Protein AF-A0A4V1SLF8-F1 (afdb_monomer_lite)

Foldseek 3Di:
DDDPDDDDDPVCLVVVLVVVQVVCVVVVPLDDDDPPPVNLVVPVPDDGPHPDRDDDDDDADADPVVVVVCVVVVHDDDDRPPDRDHD

Sequence (87 aa):
MKIPYMYFEKDDLSKLILLLYRQLIAWKISVLTVYNPEIAAYILKNPSPALYKKQISREYLASKTIVAALKAANKNLQDGDGDCAFT

Secondary structure (DSSP, 8-state):
---------GGGHHHHHHHHHHHHHHTT-S------HHHHHHHHHS--S-S------------HHHHHHHHHTT-----SS------

Radius of gyration: 15.27 Å; chains: 1; bounding box: 28×29×41 Å

Structure (mmCIF, N/CA/C/O backbone):
data_AF-A0A4V1SLF8-F1
#
_entry.id   AF-A0A4V1SLF8-F1
#
loop_
_atom_site.group_PDB
_atom_site.id
_atom_site.type_symbol
_atom_site.label_atom_id
_atom_site.label_alt_id
_atom_site.label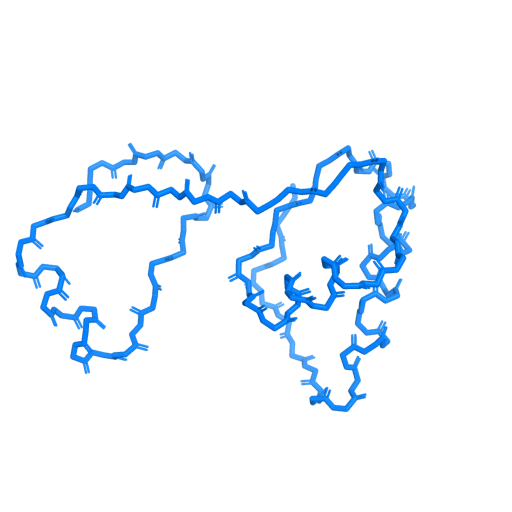_comp_id
_atom_site.label_asym_id
_atom_site.label_entity_id
_atom_site.label_seq_id
_atom_site.pdbx_PDB_ins_code
_atom_site.Cartn_x
_atom_site.Cartn_y
_atom_site.Cartn_z
_atom_site.occupancy
_atom_site.B_iso_or_equiv
_atom_site.auth_seq_id
_atom_site.auth_comp_id
_atom_site.auth_asym_id
_atom_site.auth_atom_id
_atom_site.pdbx_PDB_model_num
ATOM 1 N N . MET A 1 1 ? -8.275 9.517 -9.223 1.00 67.69 1 MET A N 1
ATOM 2 C CA . MET A 1 1 ? -8.966 8.380 -9.874 1.00 67.69 1 MET A CA 1
ATOM 3 C C . MET A 1 1 ? -8.891 7.177 -8.949 1.00 67.69 1 MET A C 1
ATOM 5 O O . MET A 1 1 ? -7.830 6.963 -8.377 1.00 67.69 1 MET A O 1
ATOM 9 N N . LYS A 1 2 ? -9.989 6.435 -8.770 1.00 73.06 2 LYS A N 1
ATOM 10 C CA . LYS A 1 2 ? -10.072 5.292 -7.847 1.00 73.06 2 LYS A CA 1
ATOM 11 C C . LYS A 1 2 ? -10.508 4.048 -8.624 1.00 73.06 2 LYS A C 1
ATOM 13 O O . LYS A 1 2 ? -11.337 4.163 -9.522 1.00 73.06 2 LYS A O 1
ATOM 18 N N . ILE A 1 3 ? -9.952 2.887 -8.283 1.00 76.62 3 ILE A N 1
ATOM 19 C CA . ILE A 1 3 ? -10.421 1.583 -8.768 1.00 76.62 3 ILE A CA 1
ATOM 20 C C . ILE A 1 3 ? -11.194 0.965 -7.600 1.00 76.62 3 ILE A C 1
ATOM 22 O O . ILE A 1 3 ? -10.552 0.479 -6.671 1.00 76.62 3 ILE A O 1
ATOM 26 N N . PRO A 1 4 ? -12.536 1.054 -7.579 1.00 69.44 4 PRO A N 1
ATOM 27 C CA . PRO A 1 4 ? -13.316 0.647 -6.413 1.00 69.44 4 PRO A CA 1
ATOM 28 C C . PRO A 1 4 ? -13.246 -0.865 -6.188 1.00 69.44 4 PRO A C 1
ATOM 30 O O . PRO A 1 4 ? -13.035 -1.305 -5.064 1.00 69.44 4 PRO A O 1
ATOM 33 N N . TYR A 1 5 ? -13.357 -1.653 -7.262 1.00 74.88 5 TYR A N 1
ATOM 34 C CA . TYR A 1 5 ? -13.263 -3.108 -7.217 1.00 74.88 5 TYR A CA 1
ATOM 35 C C . TYR A 1 5 ? -12.622 -3.637 -8.496 1.00 74.88 5 TYR A C 1
ATOM 37 O O . TYR A 1 5 ? -12.816 -3.082 -9.579 1.00 74.88 5 TYR A O 1
ATOM 45 N N . MET A 1 6 ? -11.873 -4.727 -8.363 1.00 78.88 6 MET A N 1
ATOM 46 C CA . MET A 1 6 ? -11.378 -5.513 -9.484 1.00 78.88 6 MET A CA 1
ATOM 47 C C . MET A 1 6 ? -11.372 -6.986 -9.090 1.00 78.88 6 MET A C 1
ATOM 49 O O . MET A 1 6 ? -10.947 -7.328 -7.987 1.00 78.88 6 MET A O 1
ATOM 53 N N . TYR A 1 7 ? -11.838 -7.836 -9.999 1.00 85.12 7 TYR A N 1
ATOM 54 C CA . TYR A 1 7 ? -11.858 -9.284 -9.837 1.00 85.12 7 TYR A CA 1
ATOM 55 C C . TYR A 1 7 ? -10.827 -9.894 -10.779 1.00 85.12 7 TYR A C 1
ATOM 57 O O . TYR A 1 7 ? -10.760 -9.523 -11.950 1.00 85.12 7 TYR A O 1
ATOM 65 N N . PHE A 1 8 ? -10.005 -10.788 -10.248 1.00 87.12 8 PHE A N 1
ATOM 66 C CA . PHE A 1 8 ? -8.964 -11.501 -10.976 1.00 87.12 8 PHE A CA 1
ATOM 67 C C . PHE A 1 8 ? -8.677 -12.815 -10.248 1.00 87.12 8 PHE A C 1
ATOM 69 O O . PHE A 1 8 ? -8.868 -12.907 -9.032 1.00 87.12 8 PHE A O 1
ATOM 76 N N . GLU A 1 9 ? -8.226 -13.821 -10.989 1.00 90.75 9 GLU A N 1
ATOM 77 C CA . GLU A 1 9 ? -7.766 -15.074 -10.397 1.00 90.75 9 GLU A CA 1
ATOM 78 C C . GLU A 1 9 ? -6.441 -14.849 -9.667 1.00 90.75 9 GLU A C 1
ATOM 80 O O . GLU A 1 9 ? -5.613 -14.046 -10.100 1.00 90.75 9 GLU A O 1
ATOM 85 N N . LYS A 1 10 ? -6.205 -15.563 -8.562 1.00 85.50 10 LYS A N 1
ATOM 86 C CA . LYS A 1 10 ? -4.982 -15.375 -7.755 1.00 85.50 10 LYS A CA 1
ATOM 87 C C . LYS A 1 10 ? -3.702 -15.552 -8.576 1.00 85.50 10 LYS A C 1
ATOM 89 O O . LYS A 1 10 ? -2.750 -14.791 -8.407 1.00 85.50 10 LYS A O 1
ATOM 94 N N . ASP A 1 11 ? -3.716 -16.496 -9.510 1.00 91.69 11 ASP A N 1
ATOM 95 C CA . ASP A 1 11 ? -2.579 -16.798 -10.383 1.00 91.69 11 ASP A CA 1
ATOM 96 C C . ASP A 1 11 ? -2.276 -15.667 -11.386 1.00 91.69 11 ASP A C 1
ATOM 98 O O . ASP A 1 11 ? -1.177 -15.590 -11.939 1.00 91.69 11 ASP A O 1
ATOM 102 N N . ASP A 1 12 ? -3.211 -14.729 -11.573 1.00 94.06 12 ASP A N 1
ATOM 103 C CA . ASP A 1 12 ? -3.073 -13.580 -12.467 1.00 94.06 12 ASP A CA 1
ATOM 104 C C . ASP A 1 12 ? -2.547 -12.313 -11.772 1.00 94.06 12 ASP A C 1
ATOM 106 O O . ASP A 1 12 ? -2.473 -11.253 -12.404 1.00 94.06 12 ASP A O 1
ATOM 110 N N . LEU A 1 13 ? -2.118 -12.393 -10.504 1.00 92.50 13 LEU A N 1
ATOM 111 C CA . LEU A 1 13 ? -1.584 -11.241 -9.763 1.00 92.50 13 LEU A CA 1
ATOM 112 C C . LEU A 1 13 ? -0.479 -10.507 -10.542 1.00 92.50 13 LEU A C 1
ATOM 114 O O . LEU A 1 13 ? -0.486 -9.282 -10.629 1.00 92.50 13 LEU A O 1
ATOM 118 N N . SER A 1 14 ? 0.453 -11.226 -11.166 1.00 92.56 14 SER A N 1
ATOM 119 C CA . SER A 1 14 ? 1.538 -10.605 -11.940 1.00 92.56 14 SER A CA 1
ATOM 120 C C . SER A 1 14 ? 1.026 -9.818 -13.158 1.00 92.56 14 SER A C 1
ATOM 122 O O . SER A 1 14 ? 1.499 -8.709 -13.427 1.00 92.56 14 SER A O 1
ATOM 124 N N . LYS A 1 15 ? 0.013 -10.343 -13.861 1.00 93.81 15 LYS A N 1
ATOM 125 C CA . LYS A 1 15 ? -0.633 -9.683 -15.010 1.00 93.81 15 LYS A CA 1
ATOM 126 C C . LYS A 1 15 ? -1.408 -8.446 -14.571 1.00 93.81 15 LYS A C 1
ATOM 128 O O . LYS A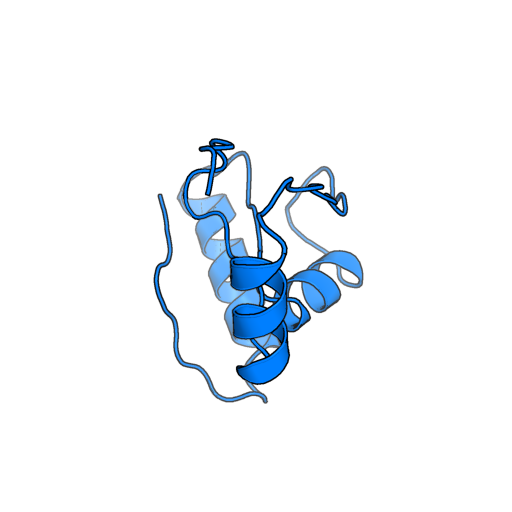 1 15 ? -1.335 -7.411 -15.234 1.00 93.81 15 LYS A O 1
ATOM 133 N N . LEU A 1 16 ? -2.094 -8.531 -13.432 1.00 93.38 16 LEU A N 1
ATOM 134 C CA . LEU A 1 16 ? -2.760 -7.392 -12.810 1.00 93.38 16 LEU A CA 1
ATOM 135 C C . LEU A 1 16 ? -1.769 -6.260 -12.524 1.00 93.38 16 LEU A C 1
ATOM 137 O O . LEU A 1 16 ? -2.019 -5.107 -12.876 1.00 93.38 16 LEU A O 1
ATOM 141 N N . ILE A 1 17 ? -0.633 -6.575 -11.902 1.00 94.31 17 ILE A N 1
ATOM 142 C CA . ILE A 1 17 ? 0.389 -5.571 -11.586 1.00 94.31 17 ILE A CA 1
ATOM 143 C C . ILE A 1 17 ? 0.926 -4.918 -12.862 1.00 94.31 17 ILE A C 1
ATOM 145 O O . ILE A 1 17 ? 1.077 -3.695 -12.909 1.00 94.31 17 ILE A O 1
ATOM 149 N N . LEU A 1 18 ? 1.143 -5.699 -13.922 1.00 95.00 18 LEU A N 1
ATOM 150 C CA . LEU A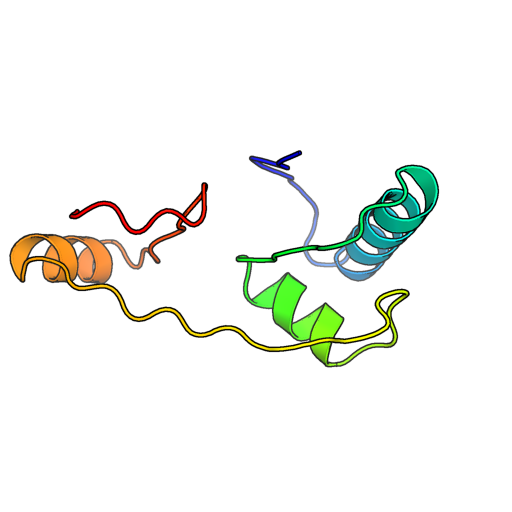 1 18 ? 1.566 -5.164 -15.215 1.00 95.00 18 LEU A CA 1
ATOM 151 C C . LEU A 1 18 ? 0.520 -4.213 -15.818 1.00 95.00 18 LEU A C 1
ATOM 153 O O . LEU A 1 18 ? 0.881 -3.152 -16.334 1.00 95.00 18 LEU A O 1
ATOM 157 N N . LEU A 1 19 ? -0.770 -4.550 -15.713 1.00 93.38 19 LEU A N 1
ATOM 158 C CA . LEU A 1 19 ? -1.864 -3.671 -16.129 1.00 93.38 19 LEU A CA 1
ATOM 159 C C . LEU A 1 19 ? -1.846 -2.353 -15.344 1.00 93.38 19 LEU A C 1
ATOM 161 O O . LEU A 1 19 ? -1.927 -1.284 -15.950 1.00 93.38 19 LEU A O 1
ATOM 165 N N . LEU A 1 20 ? -1.676 -2.412 -14.019 1.00 92.69 20 LEU A N 1
ATOM 166 C CA . LEU A 1 20 ? -1.565 -1.218 -13.175 1.00 92.69 20 LEU A CA 1
ATOM 167 C C . LEU A 1 20 ? -0.365 -0.353 -13.579 1.00 92.69 20 LEU A C 1
ATOM 169 O O . LEU A 1 20 ? -0.496 0.864 -13.681 1.00 92.69 20 LEU A O 1
ATOM 173 N N . TYR A 1 21 ? 0.790 -0.955 -13.864 1.00 94.62 21 TYR A N 1
ATOM 174 C CA . TYR A 1 21 ? 1.988 -0.226 -14.297 1.00 94.62 21 TYR A CA 1
ATOM 175 C C . TYR A 1 21 ? 1.818 0.428 -15.661 1.00 94.62 21 TYR A C 1
ATOM 177 O O . TYR A 1 21 ? 2.157 1.602 -15.827 1.00 94.62 21 TYR A O 1
ATOM 185 N N . ARG A 1 22 ? 1.229 -0.289 -16.622 1.00 95.00 22 ARG A N 1
ATOM 186 C CA . ARG A 1 22 ? 0.840 0.299 -17.907 1.00 95.00 22 ARG A CA 1
ATOM 187 C C . ARG A 1 22 ? -0.067 1.504 -17.682 1.00 95.00 22 ARG A C 1
ATOM 189 O O . ARG A 1 22 ? 0.107 2.529 -18.339 1.00 95.00 22 ARG A O 1
ATOM 196 N N . GLN A 1 23 ? -0.995 1.396 -16.733 1.00 92.12 23 GLN A N 1
ATOM 197 C CA . GLN A 1 23 ? -1.949 2.453 -16.461 1.00 92.12 23 GLN A CA 1
ATOM 198 C C . GLN A 1 23 ? -1.323 3.687 -15.811 1.00 92.12 23 GLN A C 1
ATOM 200 O O . GLN A 1 23 ? -1.631 4.810 -16.212 1.00 92.12 23 GLN A O 1
ATOM 205 N N . LEU A 1 24 ? -0.407 3.474 -14.861 1.00 92.50 24 LEU A N 1
ATOM 206 C CA . LEU A 1 24 ? 0.396 4.524 -14.236 1.00 92.50 24 LEU A CA 1
ATOM 207 C C . LEU A 1 24 ? 1.116 5.379 -15.277 1.00 92.50 24 LEU A C 1
ATOM 209 O O . LEU A 1 24 ? 1.045 6.605 -15.229 1.00 92.50 24 LEU A O 1
ATOM 213 N N . ILE A 1 25 ? 1.776 4.719 -16.230 1.00 93.81 25 ILE A N 1
ATOM 214 C CA . ILE A 1 25 ? 2.566 5.377 -17.273 1.00 93.81 25 ILE A CA 1
ATOM 215 C C . ILE A 1 25 ? 1.645 6.088 -18.267 1.00 93.81 25 ILE A C 1
ATOM 217 O O . ILE A 1 25 ? 1.824 7.277 -18.531 1.00 93.81 25 ILE A O 1
ATOM 221 N N . ALA A 1 26 ? 0.635 5.384 -18.790 1.00 95.12 26 ALA A N 1
ATOM 222 C CA . ALA A 1 26 ? -0.263 5.920 -19.812 1.00 95.12 26 ALA A CA 1
ATOM 223 C C . ALA A 1 26 ? -1.034 7.155 -19.327 1.00 95.12 26 ALA A C 1
ATOM 225 O O . ALA A 1 26 ? -1.251 8.091 -20.093 1.00 95.12 26 ALA A O 1
ATOM 226 N N . TRP A 1 27 ? -1.433 7.168 -18.053 1.00 93.81 27 TRP A N 1
ATOM 227 C CA . TRP A 1 27 ? -2.185 8.274 -17.456 1.00 93.81 27 TRP A CA 1
ATOM 228 C C . TRP A 1 27 ? -1.316 9.262 -16.679 1.00 93.81 27 TRP A C 1
ATOM 230 O O . TRP A 1 27 ? -1.859 10.187 -16.079 1.00 93.81 27 TRP A O 1
ATOM 240 N N . LYS A 1 28 ? 0.016 9.107 -16.706 1.00 92.94 28 LYS A N 1
ATOM 241 C CA . LYS A 1 28 ? 0.969 9.981 -15.998 1.00 92.94 28 LYS A CA 1
ATOM 242 C C . LYS A 1 28 ? 0.604 10.161 -14.516 1.00 92.94 28 LYS A C 1
ATOM 244 O O . LYS A 1 28 ? 0.673 11.262 -13.973 1.00 92.94 28 LYS A O 1
ATOM 249 N N . ILE A 1 29 ? 0.182 9.075 -13.867 1.00 91.06 29 ILE A N 1
ATOM 250 C CA . ILE A 1 29 ? -0.186 9.084 -12.448 1.00 91.06 29 ILE A CA 1
ATOM 251 C C . ILE A 1 29 ? 1.086 9.276 -11.617 1.00 91.06 29 ILE A C 1
ATOM 253 O O . ILE A 1 29 ? 2.020 8.483 -11.713 1.00 91.06 29 ILE A O 1
ATOM 257 N N . SER A 1 30 ? 1.107 10.309 -10.773 1.00 90.81 30 SER A N 1
ATOM 258 C CA . SER A 1 30 ? 2.248 10.634 -9.908 1.00 90.81 30 SER A CA 1
ATOM 259 C C . SER A 1 30 ? 2.296 9.810 -8.619 1.00 90.81 30 SER A C 1
ATOM 261 O O . SER A 1 30 ? 3.378 9.573 -8.086 1.00 90.81 30 SER A O 1
ATOM 263 N N . VAL A 1 31 ? 1.139 9.374 -8.109 1.00 89.94 31 VAL A N 1
ATOM 264 C CA . VAL A 1 31 ? 1.014 8.653 -6.835 1.00 89.94 31 VAL A CA 1
ATOM 265 C C . VAL A 1 31 ? 0.013 7.510 -6.967 1.00 89.94 31 VAL A C 1
ATOM 267 O O . VAL A 1 31 ? -1.112 7.706 -7.424 1.00 89.94 31 VAL A O 1
ATOM 270 N N . LEU A 1 32 ? 0.414 6.321 -6.513 1.00 89.88 32 LEU A N 1
ATOM 271 C CA . LEU A 1 32 ? -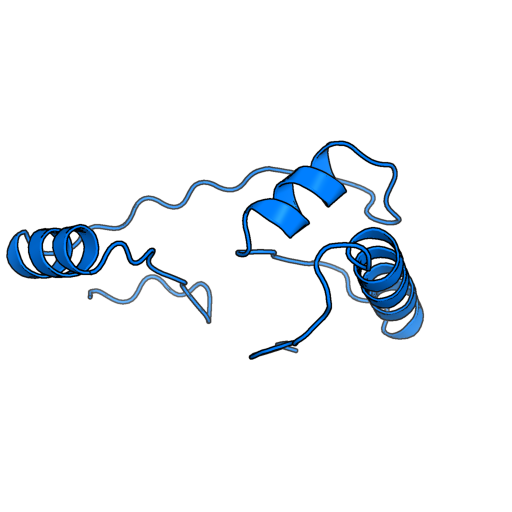0.461 5.165 -6.339 1.00 89.88 32 LEU A CA 1
ATOM 272 C C . LEU A 1 32 ? -0.460 4.733 -4.879 1.00 89.88 32 LEU A C 1
ATOM 274 O O . LEU A 1 32 ? 0.581 4.383 -4.325 1.00 89.88 32 LEU A O 1
ATOM 278 N N . THR A 1 33 ? -1.651 4.702 -4.294 1.00 88.62 33 THR A N 1
ATOM 279 C CA . THR A 1 33 ? -1.893 4.173 -2.954 1.00 88.62 33 THR A CA 1
ATOM 280 C C . THR A 1 33 ? -2.625 2.845 -3.082 1.00 88.62 33 THR A C 1
ATOM 282 O O . THR A 1 33 ? -3.645 2.757 -3.763 1.00 88.62 33 THR A O 1
ATOM 285 N N . VAL A 1 34 ? -2.093 1.802 -2.446 1.00 87.62 34 VAL A N 1
ATOM 286 C CA . VAL A 1 34 ? -2.634 0.440 -2.511 1.00 87.62 34 VAL A CA 1
ATOM 287 C C . VAL A 1 34 ? -2.989 -0.022 -1.105 1.00 87.62 34 VAL A C 1
ATOM 289 O O . VAL A 1 34 ? -2.122 -0.069 -0.238 1.00 87.62 34 VAL A O 1
ATOM 292 N N . TYR A 1 35 ? -4.254 -0.390 -0.900 1.00 83.94 35 TYR A N 1
ATOM 293 C CA . TYR A 1 35 ? -4.765 -0.883 0.386 1.00 83.94 35 TYR A CA 1
ATOM 294 C C . TYR A 1 35 ? -4.854 -2.410 0.454 1.00 83.94 35 TYR A C 1
ATOM 296 O O . TYR A 1 35 ? -4.878 -2.981 1.542 1.00 83.94 35 TYR A O 1
ATOM 304 N N . ASN A 1 36 ? -4.899 -3.091 -0.696 1.00 85.88 36 ASN A N 1
ATOM 305 C CA . ASN A 1 36 ? -4.875 -4.547 -0.725 1.00 85.88 36 ASN A CA 1
ATOM 306 C C . ASN A 1 36 ? -3.466 -5.045 -0.327 1.00 85.88 36 ASN A C 1
ATOM 308 O O . ASN A 1 36 ? -2.494 -4.696 -1.004 1.00 85.88 36 ASN A O 1
ATOM 312 N N . PRO A 1 37 ? -3.336 -5.855 0.742 1.00 86.50 37 PRO A N 1
ATOM 313 C CA . PRO A 1 37 ? -2.036 -6.224 1.298 1.00 86.50 37 PRO A CA 1
ATOM 314 C C . PRO A 1 37 ? -1.213 -7.121 0.368 1.00 86.50 37 PRO A C 1
ATOM 316 O O . PRO A 1 37 ? 0.009 -7.011 0.346 1.00 86.50 37 PRO A O 1
ATOM 319 N N . GLU A 1 38 ? -1.861 -7.975 -0.423 1.00 89.88 38 GLU A N 1
ATOM 320 C CA . GLU A 1 38 ? -1.195 -8.882 -1.362 1.00 89.88 38 GLU A CA 1
ATOM 321 C C . GLU A 1 38 ? -0.573 -8.103 -2.528 1.00 89.88 38 GLU A C 1
ATOM 323 O O . GLU A 1 38 ? 0.618 -8.240 -2.816 1.00 89.88 38 GLU A O 1
ATOM 328 N N . ILE A 1 39 ? -1.348 -7.192 -3.123 1.00 91.50 39 ILE A N 1
ATOM 329 C CA . ILE A 1 39 ? -0.886 -6.287 -4.185 1.00 91.50 39 ILE A CA 1
ATOM 330 C C . ILE A 1 39 ? 0.235 -5.381 -3.658 1.00 91.50 39 ILE A C 1
ATOM 332 O O . ILE A 1 39 ? 1.276 -5.236 -4.304 1.00 91.50 39 ILE A O 1
ATOM 336 N N . ALA A 1 40 ? 0.057 -4.791 -2.472 1.00 91.75 40 ALA A N 1
ATOM 337 C CA . ALA A 1 40 ? 1.067 -3.933 -1.858 1.00 91.75 40 ALA A CA 1
ATOM 338 C C . ALA A 1 40 ? 2.377 -4.696 -1.601 1.00 91.75 40 ALA A C 1
ATOM 340 O O . ALA A 1 40 ? 3.453 -4.214 -1.965 1.00 91.75 40 ALA A O 1
ATOM 341 N N . ALA A 1 41 ? 2.301 -5.907 -1.041 1.00 92.75 41 ALA A N 1
ATOM 342 C CA . ALA A 1 41 ? 3.469 -6.747 -0.795 1.00 92.75 41 ALA A CA 1
ATOM 343 C C . ALA A 1 41 ? 4.192 -7.119 -2.096 1.00 92.75 41 ALA A C 1
ATOM 345 O O . ALA A 1 41 ? 5.426 -7.085 -2.140 1.00 92.75 41 ALA A O 1
ATOM 346 N N . TYR A 1 42 ? 3.444 -7.426 -3.160 1.00 93.94 42 TYR A N 1
ATOM 347 C CA . TYR A 1 42 ? 4.021 -7.709 -4.471 1.00 93.94 42 TYR A CA 1
ATOM 348 C C . TYR A 1 42 ? 4.792 -6.499 -5.013 1.00 93.94 42 TYR A C 1
ATOM 350 O O . TYR A 1 42 ? 5.955 -6.632 -5.390 1.00 93.94 42 TYR A O 1
ATOM 358 N N . ILE A 1 43 ? 4.188 -5.307 -5.013 1.00 94.50 43 ILE A N 1
ATOM 359 C CA . ILE A 1 43 ? 4.822 -4.084 -5.538 1.00 94.50 43 ILE A CA 1
ATOM 360 C C . ILE A 1 43 ? 6.071 -3.709 -4.729 1.00 94.50 43 ILE A C 1
ATOM 362 O O . ILE A 1 43 ? 7.080 -3.289 -5.299 1.00 94.50 43 ILE A O 1
ATOM 366 N N . LEU A 1 44 ? 6.036 -3.868 -3.403 1.00 93.56 44 LEU A N 1
ATOM 367 C CA . LEU A 1 44 ? 7.185 -3.562 -2.549 1.00 93.56 44 LEU A CA 1
ATOM 368 C C . LEU A 1 44 ? 8.389 -4.456 -2.866 1.00 93.56 44 LEU A C 1
ATOM 370 O O . LEU A 1 44 ? 9.501 -3.937 -2.977 1.00 93.56 44 LEU A O 1
ATOM 374 N N . LYS A 1 45 ? 8.164 -5.757 -3.083 1.00 94.25 45 LYS A N 1
ATOM 375 C CA . LYS A 1 45 ? 9.223 -6.751 -3.329 1.00 94.25 45 LYS A CA 1
ATOM 376 C C . LYS A 1 45 ? 9.761 -6.765 -4.762 1.00 94.25 45 LYS A C 1
ATOM 378 O O . LYS A 1 45 ? 10.878 -7.225 -4.970 1.00 94.25 45 LYS A O 1
ATOM 383 N N . ASN A 1 46 ? 8.997 -6.269 -5.733 1.00 94.25 46 ASN A N 1
ATOM 384 C CA . ASN A 1 46 ? 9.345 -6.355 -7.153 1.00 94.25 46 ASN A CA 1
ATOM 385 C C . ASN A 1 46 ? 9.742 -4.994 -7.759 1.00 94.25 46 ASN A C 1
ATOM 387 O O . ASN A 1 46 ? 9.414 -3.940 -7.198 1.00 94.25 46 ASN A O 1
ATOM 391 N N . PRO A 1 47 ? 10.446 -4.982 -8.907 1.00 93.12 47 PRO A N 1
ATOM 392 C CA . PRO A 1 47 ? 10.672 -3.768 -9.685 1.00 93.12 47 PRO A CA 1
ATOM 393 C C . PRO A 1 47 ? 9.353 -3.106 -10.095 1.00 93.12 47 PRO A C 1
ATOM 395 O O . PRO A 1 47 ? 8.373 -3.778 -10.409 1.00 93.12 47 PRO A O 1
ATOM 398 N N . SER A 1 48 ? 9.337 -1.777 -10.105 1.00 93.56 48 SER A N 1
ATOM 399 C CA . SER A 1 48 ? 8.150 -0.984 -10.428 1.00 93.56 48 SER A CA 1
ATOM 400 C C . SER A 1 48 ? 8.544 0.294 -11.165 1.00 93.56 48 SER A C 1
ATOM 402 O O . SER A 1 48 ? 9.654 0.775 -10.941 1.00 93.56 48 SER A O 1
ATOM 404 N N . PRO A 1 49 ? 7.642 0.911 -11.947 1.00 93.44 49 PRO A N 1
ATOM 405 C CA . PRO A 1 49 ? 7.891 2.209 -12.579 1.00 93.44 49 PRO A CA 1
ATOM 406 C C . PRO A 1 49 ? 7.911 3.383 -11.583 1.00 93.44 49 PRO A C 1
ATOM 408 O O . PRO A 1 49 ? 8.241 4.502 -11.962 1.00 93.44 49 PRO A O 1
ATOM 411 N N . ALA A 1 50 ? 7.533 3.160 -10.319 1.00 91.81 50 ALA A N 1
ATOM 412 C CA . ALA A 1 50 ? 7.574 4.192 -9.293 1.00 91.81 50 ALA A CA 1
ATOM 413 C C . ALA A 1 50 ? 9.023 4.523 -8.900 1.00 91.81 50 ALA A C 1
ATOM 415 O O . ALA A 1 50 ? 9.805 3.625 -8.590 1.00 91.81 50 ALA A O 1
ATOM 416 N N . LEU A 1 51 ? 9.348 5.819 -8.841 1.00 91.44 51 LEU A N 1
ATOM 417 C CA . LEU A 1 51 ? 10.650 6.317 -8.371 1.00 91.44 51 LEU A CA 1
ATOM 418 C C . LEU A 1 51 ? 10.890 6.018 -6.887 1.00 91.44 51 LEU A C 1
ATOM 420 O O . LEU A 1 51 ? 12.027 5.866 -6.451 1.00 91.44 51 LEU A O 1
ATOM 424 N N . TYR A 1 52 ? 9.814 5.950 -6.104 1.00 92.06 52 TYR A N 1
ATOM 425 C CA . TYR A 1 52 ? 9.871 5.710 -4.673 1.00 92.06 52 TYR A CA 1
ATOM 426 C C . TYR A 1 52 ? 8.715 4.814 -4.236 1.00 92.06 52 TYR A C 1
ATOM 428 O O . TYR A 1 52 ? 7.581 4.964 -4.694 1.00 92.06 52 TYR A O 1
ATOM 436 N N . LYS A 1 53 ? 9.015 3.887 -3.326 1.00 93.19 53 LYS A N 1
ATOM 437 C CA . LYS A 1 53 ? 8.052 2.981 -2.704 1.00 93.19 53 LYS A CA 1
ATOM 438 C C . LYS A 1 53 ? 8.161 3.125 -1.193 1.00 93.19 53 LYS A C 1
ATOM 440 O O . LYS A 1 53 ? 9.259 3.062 -0.647 1.00 93.19 53 LYS A O 1
ATOM 445 N N . LYS A 1 54 ? 7.027 3.285 -0.515 1.00 90.50 54 LYS A N 1
ATOM 446 C CA . LYS A 1 54 ? 6.970 3.394 0.944 1.00 90.50 54 LYS A CA 1
ATOM 447 C C . LYS A 1 54 ? 5.736 2.698 1.481 1.00 90.50 54 LYS A C 1
ATOM 449 O O . LYS A 1 54 ? 4.646 2.845 0.937 1.00 90.50 54 LYS A O 1
ATOM 454 N N . GLN A 1 55 ? 5.921 1.983 2.583 1.00 88.50 55 GLN A N 1
ATOM 455 C CA . GLN A 1 55 ? 4.814 1.515 3.395 1.00 88.50 55 GLN A CA 1
ATOM 456 C C . GLN A 1 55 ? 4.290 2.677 4.241 1.00 88.50 55 GLN A C 1
ATOM 458 O O . GLN A 1 55 ? 5.051 3.349 4.939 1.00 88.50 55 GLN A O 1
ATOM 463 N N . ILE A 1 56 ? 2.988 2.927 4.155 1.00 83.31 56 ILE A N 1
ATOM 464 C CA . ILE A 1 56 ? 2.308 3.948 4.948 1.00 83.31 56 ILE A CA 1
ATOM 465 C C . ILE A 1 56 ? 1.498 3.219 6.014 1.00 83.31 56 ILE A C 1
ATOM 467 O O . ILE A 1 56 ? 0.657 2.386 5.685 1.00 83.31 56 ILE A O 1
ATOM 471 N N . SER A 1 57 ? 1.764 3.536 7.279 1.00 79.88 57 SER A N 1
ATOM 472 C CA . SER A 1 57 ? 0.895 3.169 8.394 1.00 79.88 57 SER A CA 1
ATOM 473 C C . SER A 1 57 ? 0.076 4.395 8.775 1.00 79.88 57 SER A C 1
ATOM 475 O O . SER A 1 57 ? 0.637 5.483 8.915 1.00 79.88 57 SER A O 1
ATOM 477 N N . ARG A 1 58 ? -1.240 4.227 8.898 1.00 76.00 58 ARG A N 1
ATOM 478 C CA . ARG A 1 58 ? -2.152 5.262 9.387 1.00 76.00 58 ARG A CA 1
ATOM 479 C C . ARG A 1 58 ? -2.807 4.750 10.653 1.00 76.00 58 ARG A C 1
ATOM 481 O O . ARG A 1 58 ? -3.476 3.719 10.634 1.00 76.00 58 ARG A O 1
ATOM 488 N N . GLU A 1 59 ? -2.581 5.466 11.741 1.00 78.38 59 GLU A N 1
ATOM 489 C CA . GLU A 1 59 ? -3.233 5.188 13.010 1.00 78.38 59 GLU A CA 1
ATOM 490 C C . GLU A 1 59 ? -4.563 5.936 13.045 1.00 78.38 59 GLU A C 1
ATOM 492 O O . GLU A 1 59 ? -4.614 7.141 12.799 1.00 78.38 59 GLU A O 1
ATOM 497 N N . TYR A 1 60 ? -5.641 5.206 13.326 1.00 77.81 60 TYR A N 1
ATOM 498 C CA . TYR A 1 60 ? -6.980 5.766 13.471 1.00 77.81 60 TYR A CA 1
ATOM 499 C C . TYR A 1 60 ? -7.410 5.679 14.928 1.00 77.81 60 TYR A C 1
ATOM 501 O O . TYR A 1 60 ? -7.192 4.666 15.598 1.00 77.81 60 TYR A O 1
ATOM 509 N N . LEU A 1 61 ? -8.071 6.733 15.400 1.00 79.00 61 LEU A N 1
ATOM 510 C CA . LEU A 1 61 ? -8.820 6.693 16.647 1.00 79.00 61 LEU A CA 1
ATOM 511 C C . LEU A 1 61 ? -10.247 6.266 16.318 1.00 79.00 61 LEU A C 1
ATOM 513 O O . LEU A 1 61 ? -10.927 6.935 15.548 1.00 79.00 61 LEU A O 1
ATOM 517 N N . ALA A 1 62 ? -10.680 5.153 16.902 1.00 81.75 62 ALA A N 1
ATOM 518 C CA . ALA A 1 62 ? -12.029 4.628 16.755 1.00 81.75 62 ALA A CA 1
ATOM 519 C C . ALA A 1 62 ? -12.588 4.253 18.129 1.00 81.75 62 ALA A C 1
ATOM 521 O O . ALA A 1 62 ? -11.853 3.863 19.045 1.00 81.75 62 ALA A O 1
ATOM 522 N N . SER A 1 63 ? -13.907 4.346 18.277 1.00 88.38 63 SER A N 1
ATOM 523 C CA . SER A 1 63 ? -14.575 3.910 19.504 1.00 88.38 63 SER A CA 1
ATOM 524 C C . SER A 1 63 ? -14.383 2.404 19.748 1.00 88.38 63 SER A C 1
ATOM 526 O O . SER A 1 63 ? -14.263 1.600 18.819 1.00 88.38 63 SER A O 1
ATOM 528 N N . LYS A 1 64 ? -14.387 1.985 21.024 1.00 89.38 64 LYS A N 1
ATOM 529 C CA . LYS A 1 64 ? -14.221 0.565 21.405 1.00 89.38 64 LYS A CA 1
ATOM 530 C C . LYS A 1 64 ? -15.268 -0.344 20.750 1.00 89.38 64 LYS A C 1
ATOM 532 O O . LYS A 1 64 ? -14.963 -1.488 20.424 1.00 89.38 64 LYS A O 1
ATOM 537 N N . THR A 1 65 ? -16.481 0.166 20.550 1.00 90.75 65 THR A N 1
ATOM 538 C CA . THR A 1 65 ? -17.590 -0.536 19.894 1.00 90.75 65 THR A CA 1
ATOM 539 C C . THR A 1 65 ? -17.296 -0.813 18.423 1.00 90.75 65 THR A C 1
ATOM 541 O O . THR A 1 65 ? -17.457 -1.949 17.980 1.00 90.75 65 THR A O 1
ATOM 544 N N . ILE A 1 66 ? -16.790 0.176 17.680 1.00 86.31 66 ILE A N 1
ATOM 545 C CA . ILE A 1 66 ? -16.411 0.005 16.268 1.00 86.31 66 ILE A CA 1
ATOM 546 C C . ILE A 1 66 ? -15.246 -0.974 16.137 1.00 86.31 66 ILE A C 1
ATOM 548 O O . ILE A 1 66 ? -15.296 -1.891 15.317 1.00 86.31 66 ILE A O 1
ATOM 552 N N . VAL A 1 67 ? -14.225 -0.840 16.989 1.00 86.94 67 VAL A N 1
ATOM 553 C CA . VAL A 1 67 ? -13.076 -1.759 16.993 1.00 86.94 67 VAL A CA 1
ATOM 554 C C . VAL A 1 67 ? -13.522 -3.201 17.253 1.00 86.94 67 VAL A C 1
ATOM 556 O O . VAL A 1 67 ? -13.043 -4.120 16.587 1.00 86.94 67 VAL A O 1
ATOM 559 N N . ALA A 1 68 ? -14.448 -3.417 18.191 1.00 89.31 68 ALA A N 1
ATOM 560 C CA . ALA A 1 68 ? -14.987 -4.745 18.473 1.00 89.31 68 ALA A CA 1
ATOM 561 C C . ALA A 1 68 ? -15.753 -5.324 17.270 1.00 89.31 68 ALA A C 1
ATOM 563 O O . ALA A 1 68 ? -15.528 -6.479 16.906 1.00 89.31 68 ALA A O 1
ATOM 564 N N . ALA A 1 69 ? -16.592 -4.517 16.614 1.00 89.06 69 ALA A N 1
ATOM 565 C CA . ALA A 1 69 ? -17.353 -4.938 15.438 1.00 89.06 69 ALA A CA 1
ATOM 566 C C . ALA A 1 69 ? -16.447 -5.300 14.246 1.00 89.06 69 ALA A C 1
ATOM 568 O O . ALA A 1 69 ? -16.654 -6.330 13.603 1.00 89.06 69 ALA A O 1
ATOM 569 N N . LEU A 1 70 ? -15.408 -4.500 13.979 1.00 86.31 70 LEU A N 1
ATOM 570 C CA . LEU A 1 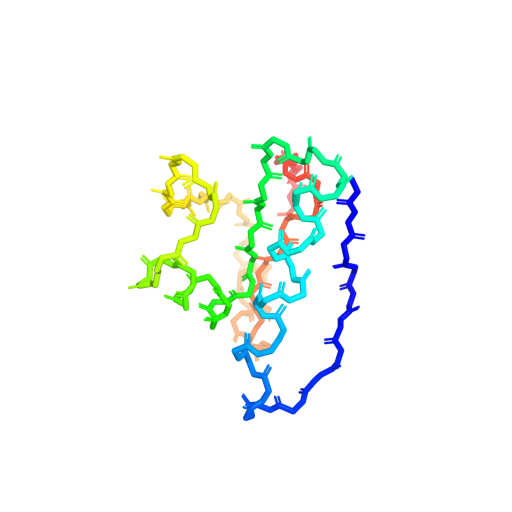70 ? -14.443 -4.769 12.907 1.00 86.31 70 LEU A CA 1
ATOM 571 C C . LEU A 1 70 ? -13.669 -6.069 13.144 1.00 86.31 70 LEU A C 1
ATOM 573 O O . LEU A 1 70 ? -13.544 -6.885 12.228 1.00 86.31 70 LEU A O 1
ATOM 577 N N . LYS A 1 71 ? -13.206 -6.291 14.382 1.00 86.25 71 LYS A N 1
ATOM 578 C CA . LYS A 1 71 ? -12.522 -7.532 14.770 1.00 86.25 71 LYS A CA 1
ATOM 579 C C . LYS A 1 71 ? -13.431 -8.749 14.621 1.00 86.25 71 LYS A C 1
ATOM 581 O O . LYS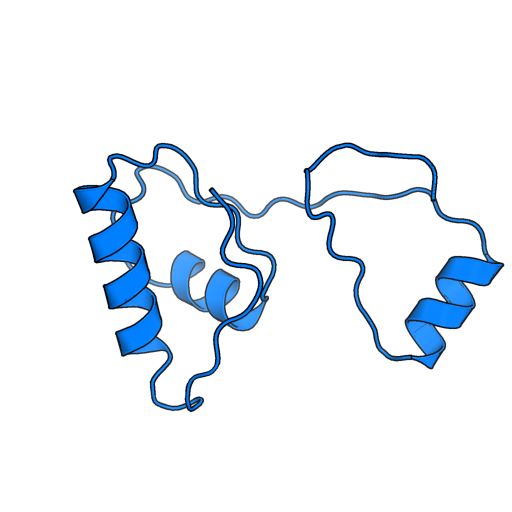 A 1 71 ? -13.004 -9.742 14.043 1.00 86.25 71 LYS A O 1
ATOM 586 N N . ALA A 1 72 ? -14.678 -8.662 15.086 1.00 88.56 72 ALA A N 1
ATOM 587 C CA . ALA A 1 72 ? -15.649 -9.750 14.964 1.00 88.56 72 ALA A CA 1
ATOM 588 C C . ALA A 1 72 ? -15.951 -10.104 13.497 1.00 88.56 72 ALA A C 1
ATOM 590 O O . ALA A 1 72 ? -16.119 -11.272 13.162 1.00 88.56 72 ALA A O 1
ATOM 591 N N . ALA A 1 73 ? -15.971 -9.103 12.615 1.00 85.38 73 ALA A N 1
ATOM 592 C CA . ALA A 1 73 ? -16.192 -9.296 11.186 1.00 85.38 73 ALA A CA 1
ATOM 593 C C . ALA A 1 73 ? -14.930 -9.708 10.404 1.00 85.38 73 ALA A C 1
ATOM 595 O O . ALA A 1 73 ? -15.029 -9.932 9.197 1.00 85.38 73 ALA A O 1
ATOM 596 N N . ASN A 1 74 ? -13.757 -9.769 11.049 1.00 82.31 74 ASN A N 1
ATOM 597 C CA . ASN A 1 74 ? -12.452 -9.928 10.398 1.00 82.31 74 ASN A CA 1
ATOM 598 C C . ASN A 1 74 ? -12.250 -8.938 9.228 1.00 82.31 74 ASN A C 1
ATOM 600 O O . ASN A 1 74 ? -11.781 -9.302 8.147 1.00 82.31 74 ASN A O 1
ATOM 604 N N . LYS A 1 75 ? -12.676 -7.682 9.421 1.00 78.50 75 LYS A N 1
ATOM 605 C CA . LYS A 1 75 ? -12.605 -6.621 8.407 1.00 78.50 75 LYS A CA 1
ATOM 606 C C . LYS A 1 75 ? -11.556 -5.583 8.776 1.00 78.50 75 LYS A C 1
ATOM 608 O O . LYS A 1 75 ? -11.448 -5.171 9.927 1.00 78.50 75 LYS A O 1
ATOM 613 N N . ASN A 1 76 ? -10.846 -5.110 7.757 1.00 73.25 76 ASN A N 1
ATOM 614 C CA . ASN A 1 76 ? -9.919 -3.990 7.868 1.00 73.25 76 ASN A CA 1
ATOM 615 C C . ASN A 1 76 ? -10.603 -2.697 7.417 1.00 73.25 76 ASN A C 1
ATOM 617 O O . ASN A 1 76 ? -11.377 -2.708 6.457 1.00 73.25 76 ASN A O 1
ATOM 621 N N . LEU A 1 77 ? -10.292 -1.588 8.091 1.00 74.50 77 LEU A N 1
ATOM 622 C CA . LEU A 1 77 ? -10.718 -0.262 7.655 1.00 74.50 77 LEU A CA 1
ATOM 623 C C . LEU A 1 77 ? -9.963 0.112 6.372 1.00 74.50 77 LEU A C 1
ATOM 625 O O . LEU A 1 77 ? -8.740 -0.017 6.307 1.00 74.50 77 LEU A O 1
ATOM 629 N N . GLN A 1 78 ? -10.693 0.569 5.357 1.00 70.00 78 GLN A N 1
ATOM 630 C CA . GLN A 1 78 ? -10.122 1.113 4.128 1.00 70.00 78 GLN A CA 1
ATOM 631 C C . GLN A 1 78 ? -10.554 2.568 4.007 1.00 70.00 78 GLN A C 1
ATOM 633 O O . GLN A 1 78 ? -11.715 2.862 3.734 1.00 70.00 78 GLN A O 1
ATOM 638 N N . ASP A 1 79 ? -9.614 3.474 4.245 1.00 70.56 79 ASP A N 1
ATOM 639 C CA . ASP A 1 79 ? -9.835 4.906 4.092 1.00 70.56 79 ASP A CA 1
ATOM 640 C C . ASP A 1 79 ? -9.769 5.266 2.605 1.00 70.56 79 ASP A C 1
ATOM 642 O O . ASP A 1 79 ? -8.695 5.314 2.001 1.00 70.56 79 ASP A O 1
ATOM 646 N N . GLY A 1 80 ? -10.947 5.423 2.002 1.00 59.94 80 GLY A N 1
ATOM 647 C CA . GLY A 1 80 ? -11.102 5.586 0.562 1.00 59.94 80 GLY A CA 1
ATOM 648 C C . GLY A 1 80 ? -10.743 6.973 0.030 1.00 59.94 80 GLY A C 1
ATOM 649 O O . GLY A 1 80 ? -10.509 7.089 -1.174 1.00 59.94 80 GLY A O 1
ATOM 650 N N . ASP A 1 81 ? -10.719 8.015 0.866 1.00 63.34 81 ASP A N 1
ATOM 651 C CA . ASP A 1 81 ? -10.347 9.383 0.454 1.00 63.34 81 ASP A CA 1
ATOM 652 C C . ASP A 1 81 ? -9.067 9.892 1.111 1.00 63.34 81 ASP A C 1
ATOM 654 O O . ASP A 1 81 ? -8.481 10.874 0.666 1.00 63.34 81 ASP A O 1
ATOM 658 N N . GLY A 1 82 ? -8.573 9.176 2.118 1.00 57.12 82 GLY A N 1
ATOM 659 C CA . GLY A 1 82 ? -7.387 9.587 2.843 1.00 57.12 82 GLY A CA 1
ATOM 660 C C . GLY A 1 82 ? -7.645 10.745 3.809 1.00 57.12 82 GLY A C 1
ATOM 661 O O . GLY A 1 82 ? -6.678 11.210 4.419 1.00 57.12 82 GLY A O 1
ATOM 662 N N . ASP A 1 83 ? -8.896 11.179 3.958 1.00 60.91 83 ASP A N 1
ATOM 663 C CA . ASP A 1 83 ? -9.321 12.150 4.954 1.00 60.91 83 ASP A CA 1
ATOM 664 C C . ASP A 1 83 ? -9.689 11.413 6.239 1.00 60.91 83 ASP A C 1
ATOM 666 O O . ASP A 1 83 ? -10.625 10.612 6.289 1.00 60.91 83 ASP A O 1
ATOM 670 N N . CYS A 1 84 ? -8.944 11.700 7.306 1.00 56.22 84 CYS A N 1
ATOM 671 C CA . CYS A 1 84 ? -9.253 11.202 8.638 1.00 56.22 84 CYS A CA 1
ATOM 672 C C . CYS A 1 84 ? -10.531 11.878 9.155 1.00 56.22 84 CYS A C 1
ATOM 674 O O . CYS A 1 84 ? -10.471 12.870 9.880 1.00 56.22 84 CYS A O 1
ATOM 676 N N . ALA A 1 85 ? -11.693 11.347 8.788 1.00 54.75 85 ALA A N 1
ATOM 677 C CA . ALA A 1 85 ? -12.945 11.673 9.453 1.00 54.75 85 ALA A CA 1
ATOM 678 C C . ALA A 1 85 ? -13.045 10.872 10.761 1.00 54.75 85 ALA A C 1
ATOM 680 O O . ALA A 1 85 ? -12.707 9.686 10.806 1.00 54.75 85 ALA A O 1
ATOM 681 N N . PHE A 1 86 ? -13.513 11.511 11.836 1.00 51.22 86 PHE A N 1
ATOM 682 C CA . PHE A 1 86 ? -13.867 10.800 13.065 1.00 51.22 86 PHE A CA 1
ATOM 683 C C . PHE A 1 86 ? -14.912 9.734 12.721 1.00 51.22 86 PHE A C 1
ATOM 685 O O . PHE A 1 86 ? -15.993 10.075 12.242 1.00 51.22 86 PHE A O 1
ATOM 692 N N . THR A 1 87 ? -14.563 8.460 12.920 1.00 47.81 87 THR A N 1
ATOM 693 C CA . THR A 1 87 ? -15.463 7.323 12.689 1.00 47.81 87 THR A CA 1
ATOM 694 C C . THR A 1 87 ? -15.691 6.567 13.987 1.00 47.81 87 THR A C 1
ATOM 696 O O . THR A 1 87 ? -14.702 6.181 14.655 1.00 47.81 87 THR A O 1
#

pLDDT: mean 84.53, std 11.37, range [47.81, 95.12]